Protein AF-A0A9X0CVR9-F1 (afdb_monomer)

Mean predicted aligned error: 9.21 Å

Sequence (123 aa):
MRVPHLAIHLNRDINDKFSPNKETHLAPILSTCVYEGLVNKPTTDQDSSDKKSKDIKCRSDSHQSVLIKLLTEEISCEKEHILDFDLHLADTQPATLGGALEEFIFSPRLDNQVSCYCALEVK

Organism: NCBI:tx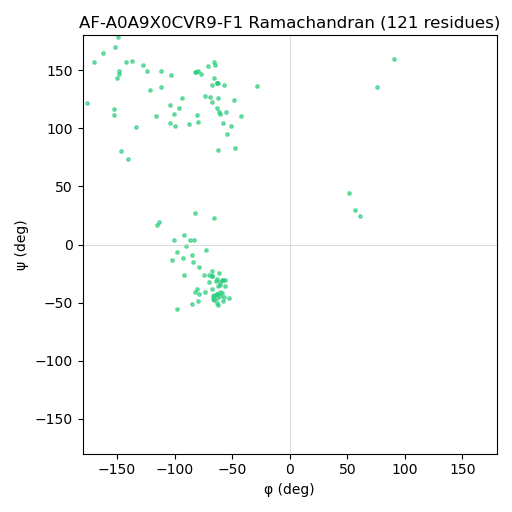id174260

Foldseek 3Di:
DDQDDDDCVVVVCCVVDDDDDPPPRRDGDDDDPVVVCVVVPPDDDDDDDDDPDDDPPDPVPPDDPVVLVVVCVVVVHDSVPDPDDDDDDDDPDDWAQDDPVSPDIDDPCVVPVVVVVCVVPDD

Structure (mmCIF, N/CA/C/O backbone):
data_AF-A0A9X0CVR9-F1
#
_entry.id   AF-A0A9X0CVR9-F1
#
loop_
_atom_site.group_PDB
_atom_site.id
_atom_site.type_symbol
_atom_site.label_atom_id
_atom_site.label_alt_id
_atom_site.label_comp_id
_atom_site.label_asym_id
_atom_site.label_entity_id
_atom_site.label_seq_id
_atom_site.pdbx_PDB_ins_code
_atom_site.Cartn_x
_atom_site.Cartn_y
_atom_site.Cartn_z
_atom_site.occupancy
_atom_site.B_iso_or_equiv
_atom_site.auth_seq_id
_atom_site.auth_comp_id
_atom_site.auth_asym_id
_atom_site.auth_atom_id
_atom_site.pdbx_PDB_model_num
ATOM 1 N N . MET A 1 1 ? -5.762 3.334 3.813 1.00 90.00 1 MET A N 1
ATOM 2 C CA . MET A 1 1 ? -4.615 3.624 4.703 1.00 90.00 1 MET A CA 1
ATOM 3 C C . MET A 1 1 ? -3.477 4.205 3.867 1.00 90.00 1 MET A C 1
ATOM 5 O O . MET A 1 1 ? -3.351 3.802 2.716 1.00 90.00 1 MET A O 1
ATOM 9 N N . ARG A 1 2 ? -2.695 5.168 4.372 1.00 95.75 2 ARG A N 1
ATOM 10 C CA . ARG A 1 2 ? -1.599 5.801 3.605 1.00 95.75 2 ARG A CA 1
ATOM 11 C C . ARG A 1 2 ? -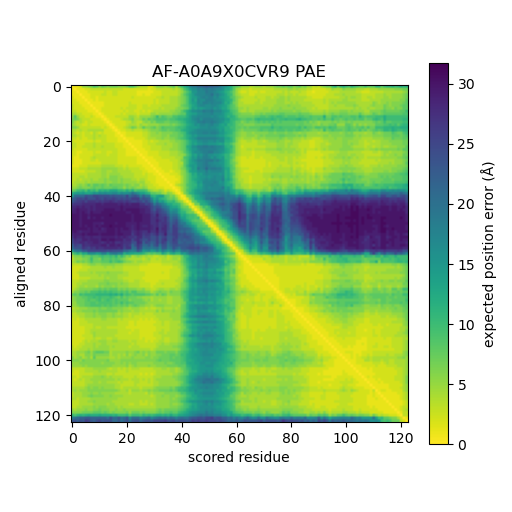0.467 6.271 4.520 1.00 95.75 2 ARG A C 1
ATOM 13 O O . ARG A 1 2 ? -0.748 6.802 5.588 1.00 95.75 2 ARG A O 1
ATOM 20 N N . VAL A 1 3 ? 0.781 6.154 4.064 1.00 96.88 3 VAL A N 1
ATOM 21 C CA . VAL A 1 3 ? 1.951 6.831 4.656 1.00 96.88 3 VAL A CA 1
ATOM 22 C C . VAL A 1 3 ? 2.251 8.077 3.808 1.00 96.88 3 VAL A C 1
ATOM 24 O O . VAL A 1 3 ? 2.727 7.940 2.679 1.00 96.88 3 VAL A O 1
ATOM 27 N N . PRO A 1 4 ? 1.876 9.292 4.248 1.00 96.38 4 PRO A N 1
ATOM 28 C CA . PRO A 1 4 ? 2.093 10.505 3.465 1.00 96.38 4 PRO A CA 1
ATOM 29 C C . PRO A 1 4 ? 3.521 11.046 3.618 1.00 96.38 4 PRO A C 1
ATOM 31 O O . PRO A 1 4 ? 4.121 10.974 4.686 1.00 96.38 4 PRO A O 1
ATOM 34 N N . HIS A 1 5 ? 4.037 11.675 2.561 1.00 95.38 5 HIS A N 1
ATOM 35 C CA . HIS A 1 5 ? 5.248 12.489 2.655 1.00 95.38 5 HIS A CA 1
ATOM 36 C C . HIS A 1 5 ? 4.956 13.849 3.297 1.00 95.38 5 HIS A C 1
ATOM 38 O O . HIS A 1 5 ? 3.909 14.454 3.053 1.00 95.38 5 HIS A O 1
ATOM 44 N N . LEU A 1 6 ? 5.931 14.369 4.048 1.00 95.12 6 LEU A N 1
ATOM 45 C CA . LEU A 1 6 ? 5.948 15.775 4.439 1.00 95.12 6 LEU A CA 1
ATOM 46 C C . LEU A 1 6 ? 6.163 16.648 3.196 1.00 95.12 6 LEU A C 1
ATOM 48 O O . LEU A 1 6 ? 6.996 16.335 2.345 1.00 95.12 6 LEU A O 1
ATOM 52 N N . ALA A 1 7 ? 5.417 17.748 3.097 1.00 95.38 7 ALA A N 1
ATOM 53 C CA . ALA A 1 7 ? 5.530 18.670 1.975 1.00 95.38 7 ALA A CA 1
ATOM 54 C C . ALA A 1 7 ? 6.967 19.202 1.830 1.00 95.38 7 ALA A C 1
ATOM 56 O O . ALA A 1 7 ? 7.571 19.629 2.812 1.00 95.38 7 ALA A O 1
ATOM 57 N N . ILE A 1 8 ? 7.474 19.267 0.594 1.00 96.12 8 ILE A N 1
ATOM 58 C CA . ILE A 1 8 ? 8.830 19.762 0.287 1.00 96.12 8 ILE A CA 1
ATOM 59 C C . ILE A 1 8 ? 9.085 21.184 0.808 1.00 96.12 8 ILE A C 1
ATOM 61 O O . ILE A 1 8 ? 10.188 21.515 1.226 1.00 96.12 8 ILE A O 1
ATOM 65 N N . HIS A 1 9 ? 8.050 22.024 0.879 1.00 96.38 9 HIS A N 1
ATOM 66 C CA . HIS A 1 9 ? 8.143 23.370 1.454 1.00 96.38 9 HIS A CA 1
ATOM 67 C 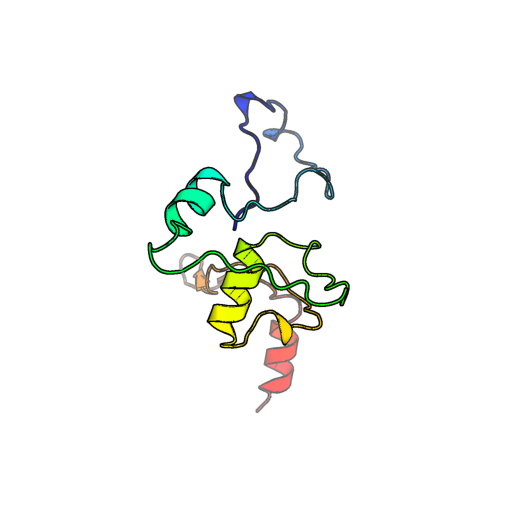C . HIS A 1 9 ? 8.618 23.362 2.917 1.00 96.38 9 HIS A C 1
ATOM 69 O O . HIS A 1 9 ? 9.263 24.315 3.356 1.00 96.38 9 HIS A O 1
ATOM 75 N N . LEU A 1 10 ? 8.293 22.289 3.647 1.00 96.00 10 LEU A N 1
ATOM 76 C CA . LEU A 1 10 ? 8.629 22.059 5.053 1.00 96.00 10 LEU A CA 1
ATOM 77 C C . LEU A 1 10 ? 9.864 21.158 5.224 1.00 96.00 10 LEU A C 1
ATOM 79 O O . LEU A 1 10 ? 10.336 20.985 6.342 1.00 96.00 10 LEU A O 1
ATOM 83 N N . ASN A 1 11 ? 10.387 20.598 4.130 1.00 92.75 11 ASN A N 1
ATOM 84 C CA . ASN A 1 11 ? 11.606 19.796 4.100 1.00 92.75 11 ASN A CA 1
ATOM 85 C C . ASN A 1 11 ? 12.335 20.010 2.763 1.00 92.75 11 ASN A C 1
ATOM 87 O O . ASN A 1 11 ? 12.181 19.228 1.824 1.00 92.75 11 ASN A O 1
ATOM 91 N N . ARG A 1 12 ? 13.074 21.122 2.663 1.00 93.25 12 ARG A N 1
ATOM 92 C CA . ARG A 1 12 ? 13.655 21.598 1.394 1.00 93.25 12 ARG A CA 1
ATOM 93 C C . ARG A 1 12 ? 14.789 20.714 0.876 1.00 93.25 12 ARG A C 1
ATOM 95 O O . ARG A 1 12 ? 14.967 20.626 -0.332 1.00 93.25 12 ARG A O 1
ATOM 102 N N . ASP A 1 13 ? 15.466 20.008 1.774 1.00 93.25 13 ASP A N 1
ATOM 103 C CA . ASP A 1 13 ? 16.627 19.168 1.460 1.00 93.25 13 ASP A CA 1
ATOM 104 C C . ASP A 1 13 ? 16.223 17.737 1.035 1.00 93.25 13 ASP A C 1
ATOM 106 O O . ASP A 1 13 ? 17.070 16.872 0.808 1.00 93.25 13 ASP A O 1
ATOM 110 N N . ILE A 1 14 ? 14.915 17.453 0.914 1.00 94.19 14 ILE A N 1
ATOM 111 C CA . ILE A 1 14 ? 14.393 16.102 0.639 1.00 94.19 14 ILE A CA 1
ATOM 112 C C . ILE A 1 14 ? 14.831 15.540 -0.719 1.00 94.19 14 ILE A C 1
ATOM 114 O O . ILE A 1 14 ? 14.965 14.324 -0.856 1.00 94.19 14 ILE A O 1
ATOM 118 N N . ASN A 1 15 ? 15.062 16.413 -1.705 1.00 93.19 15 ASN A N 1
ATOM 119 C CA . ASN A 1 15 ? 15.508 16.012 -3.040 1.00 93.19 15 ASN A CA 1
ATOM 120 C C . ASN A 1 15 ? 16.983 15.593 -3.054 1.00 93.19 15 ASN A C 1
ATOM 122 O O . ASN A 1 15 ? 17.364 14.782 -3.894 1.00 93.19 15 ASN A O 1
ATOM 126 N N . ASP A 1 16 ? 17.790 16.104 -2.120 1.00 95.44 16 ASP A N 1
ATOM 127 C CA . ASP A 1 16 ? 19.204 15.744 -2.010 1.00 95.44 16 ASP A CA 1
ATOM 128 C C . ASP A 1 16 ? 19.374 14.431 -1.238 1.00 95.44 16 ASP A C 1
ATOM 130 O O . ASP A 1 16 ? 20.190 13.580 -1.602 1.00 95.44 16 ASP A O 1
ATOM 134 N N . LYS A 1 17 ? 18.594 14.239 -0.163 1.00 93.75 17 LYS A N 1
ATOM 135 C CA . LYS A 1 17 ? 18.615 13.002 0.625 1.00 93.75 17 LYS A CA 1
ATOM 136 C C . LYS A 1 17 ? 17.282 12.729 1.317 1.00 93.75 17 LYS A C 1
ATOM 138 O O . LYS A 1 17 ? 16.904 13.401 2.274 1.00 93.75 17 LYS A O 1
ATOM 143 N N . PHE A 1 18 ? 16.645 11.624 0.938 1.00 94.31 18 PHE A N 1
ATOM 144 C CA . PHE A 1 18 ? 15.492 11.079 1.650 1.00 94.31 18 PHE A CA 1
ATOM 145 C C . PHE A 1 18 ? 15.906 9.899 2.540 1.00 94.31 18 PHE A C 1
ATOM 147 O O . PHE A 1 18 ? 16.296 8.839 2.059 1.00 94.31 18 PHE A O 1
ATOM 154 N N . SER A 1 19 ? 15.831 10.087 3.859 1.00 94.50 19 SER A N 1
ATOM 155 C CA . SER A 1 19 ? 16.160 9.065 4.862 1.00 94.50 19 SER A CA 1
ATOM 156 C C . SER A 1 19 ? 15.159 9.130 6.023 1.00 94.50 19 SER A C 1
ATOM 158 O O . SER A 1 19 ? 15.494 9.656 7.089 1.00 94.50 19 SER A O 1
ATOM 160 N N . PRO A 1 20 ? 13.911 8.665 5.827 1.00 94.44 20 PRO A N 1
ATOM 161 C CA . PRO A 1 20 ? 12.878 8.742 6.852 1.00 94.44 20 PRO A CA 1
ATOM 162 C C . PRO A 1 20 ? 13.233 7.872 8.064 1.00 94.44 20 PRO A C 1
ATOM 164 O O . PRO A 1 20 ? 13.779 6.776 7.930 1.00 94.44 20 PRO A O 1
ATOM 167 N N . ASN A 1 21 ? 12.894 8.350 9.261 1.00 95.50 21 ASN A N 1
ATOM 168 C CA . ASN A 1 21 ? 12.962 7.538 10.465 1.00 95.50 21 ASN A CA 1
ATOM 169 C C . ASN A 1 21 ? 11.867 6.460 10.405 1.00 95.50 21 ASN A C 1
ATOM 171 O O . ASN A 1 21 ? 10.696 6.776 10.197 1.00 95.50 21 ASN A O 1
ATOM 175 N N . LYS A 1 22 ? 12.252 5.191 10.578 1.00 95.88 22 LYS A N 1
ATOM 176 C CA . LYS A 1 22 ? 11.342 4.047 10.417 1.00 95.88 22 LYS A CA 1
ATOM 177 C C . LYS A 1 22 ? 10.241 3.978 11.476 1.00 95.88 22 LYS A C 1
ATOM 179 O O . LYS A 1 22 ? 9.183 3.446 11.183 1.00 95.88 22 LYS A O 1
ATOM 184 N N . GLU A 1 23 ? 10.490 4.518 12.663 1.00 95.25 23 GLU A N 1
ATOM 185 C CA . GLU A 1 23 ? 9.545 4.495 13.780 1.00 95.25 23 GLU A CA 1
ATOM 186 C C . GLU A 1 23 ? 8.553 5.657 13.677 1.00 95.25 23 GLU A C 1
ATOM 188 O O . GLU A 1 23 ? 7.342 5.472 13.711 1.00 95.25 23 GLU A O 1
ATOM 193 N N . THR A 1 24 ? 9.061 6.879 13.497 1.00 95.88 24 THR A N 1
ATOM 194 C CA . THR A 1 24 ? 8.229 8.084 13.615 1.00 95.88 24 THR A CA 1
ATOM 195 C C . THR A 1 24 ? 7.617 8.549 12.297 1.00 95.88 24 THR A C 1
ATOM 197 O O . THR A 1 24 ? 6.586 9.216 12.319 1.00 95.88 24 THR A O 1
ATOM 200 N N . HIS A 1 25 ? 8.230 8.248 11.144 1.00 95.94 25 HIS A N 1
ATOM 201 C CA . HIS A 1 25 ? 7.772 8.770 9.844 1.00 95.94 25 HIS A CA 1
ATOM 202 C C . HIS A 1 25 ? 6.982 7.750 9.016 1.00 95.94 25 HIS A C 1
ATOM 204 O O . HIS A 1 25 ? 6.360 8.138 8.030 1.00 95.94 25 HIS A O 1
ATOM 210 N N . LEU A 1 26 ? 7.014 6.462 9.377 1.00 95.88 26 LEU A N 1
ATOM 211 C CA . LEU A 1 26 ? 6.327 5.399 8.629 1.00 95.88 26 LEU A CA 1
ATOM 212 C C . LEU A 1 26 ? 4.993 4.974 9.252 1.00 95.88 26 LEU A C 1
ATOM 214 O O . LEU A 1 26 ? 4.354 4.059 8.738 1.00 95.88 26 LEU A O 1
ATOM 218 N N . ALA A 1 27 ? 4.551 5.641 10.321 1.00 94.25 27 ALA A N 1
ATOM 219 C CA . ALA A 1 27 ? 3.252 5.386 10.926 1.00 94.25 27 ALA A CA 1
ATOM 220 C C . ALA A 1 27 ? 2.122 5.720 9.925 1.00 94.25 27 ALA A C 1
ATOM 222 O O . ALA A 1 27 ? 1.994 6.871 9.494 1.00 94.25 27 ALA A O 1
ATOM 223 N N . PRO A 1 28 ? 1.302 4.737 9.518 1.00 95.62 28 PRO A N 1
ATOM 224 C CA . PRO A 1 28 ? 0.275 4.952 8.514 1.00 95.62 28 PRO A CA 1
ATOM 225 C C . PRO A 1 28 ? -0.969 5.632 9.097 1.00 95.62 28 PRO A C 1
ATOM 227 O O . PRO A 1 28 ? -1.364 5.396 10.237 1.00 95.62 28 PRO A O 1
ATOM 230 N N . ILE A 1 29 ? -1.652 6.425 8.273 1.00 95.00 29 ILE A N 1
ATOM 231 C CA . ILE A 1 29 ? -2.933 7.047 8.623 1.00 95.00 29 ILE A CA 1
ATOM 232 C C . ILE A 1 29 ? -4.077 6.153 8.137 1.00 95.00 29 ILE A C 1
ATOM 234 O O . ILE A 1 29 ? -4.151 5.812 6.948 1.00 95.00 29 ILE A O 1
ATOM 238 N N . LEU A 1 30 ? -4.982 5.798 9.054 1.00 93.94 30 LEU A N 1
ATOM 239 C CA . LEU A 1 30 ? -6.190 5.020 8.765 1.00 93.94 30 LEU A CA 1
ATOM 240 C C . LEU A 1 30 ? -7.432 5.908 8.600 1.00 93.94 30 LEU A C 1
ATOM 242 O O . LEU A 1 30 ? -8.083 5.841 7.561 1.00 93.94 30 LEU A O 1
ATOM 246 N N . SER A 1 31 ? -7.746 6.736 9.600 1.00 93.44 31 SER A N 1
ATOM 247 C CA . SER A 1 31 ? -8.941 7.590 9.634 1.00 93.44 31 SER A CA 1
ATOM 248 C C . SER A 1 31 ? -8.709 8.852 10.475 1.00 93.44 31 SER A C 1
ATOM 250 O O . SER A 1 31 ? -7.707 8.968 11.182 1.00 93.44 31 SER A O 1
ATOM 252 N N . THR A 1 32 ? -9.647 9.798 10.404 1.00 93.75 32 THR A N 1
ATOM 253 C CA . THR A 1 32 ? -9.701 10.979 11.278 1.00 93.75 32 THR A CA 1
ATOM 254 C C . THR A 1 32 ? -10.770 10.786 12.351 1.00 93.75 32 THR A C 1
ATOM 256 O O . THR A 1 32 ? -11.831 10.227 12.075 1.00 93.75 32 THR A O 1
ATOM 259 N N . CYS A 1 33 ? -10.535 11.310 13.556 1.00 90.38 33 CYS A N 1
ATOM 260 C CA . CYS A 1 33 ? -11.515 11.250 14.646 1.00 90.38 33 CYS A CA 1
ATOM 261 C C . CYS A 1 33 ? -12.839 11.952 14.291 1.00 90.38 33 CYS A C 1
ATOM 263 O O . CYS A 1 33 ? -13.907 11.520 14.716 1.00 90.38 33 CYS A O 1
ATOM 265 N N . VAL A 1 34 ? -12.782 13.008 13.470 1.00 92.19 34 VAL A N 1
ATOM 266 C CA . VAL A 1 34 ? -13.967 13.732 12.990 1.00 92.19 34 VAL A CA 1
ATOM 267 C C . VAL A 1 34 ? -14.845 12.816 12.143 1.00 92.19 34 VAL A C 1
ATOM 269 O O . VAL A 1 34 ? -16.041 12.710 12.394 1.00 92.19 34 VAL A O 1
ATOM 272 N N . TYR A 1 35 ? -14.259 12.126 11.162 1.00 89.44 35 TYR A N 1
ATOM 273 C CA . TYR A 1 35 ? -15.019 11.224 10.300 1.00 89.44 35 TYR A CA 1
ATOM 274 C C . TYR A 1 35 ? -15.536 10.006 11.070 1.00 89.44 35 TYR A C 1
ATOM 276 O O . TYR A 1 35 ? -16.681 9.606 10.884 1.00 89.44 35 TYR A O 1
ATOM 284 N N . GLU A 1 36 ? -14.737 9.472 11.997 1.00 87.31 36 GLU A N 1
ATOM 285 C CA . GLU A 1 36 ? -15.165 8.401 12.901 1.00 87.31 36 GLU A CA 1
ATOM 286 C C . GLU A 1 36 ? -16.407 8.799 13.714 1.00 87.31 36 GLU A C 1
ATOM 288 O O . GLU A 1 36 ? -17.358 8.024 13.781 1.00 87.31 36 GLU A O 1
ATOM 293 N N . GLY A 1 37 ? -16.446 10.013 14.273 1.00 85.62 37 GLY A N 1
ATOM 294 C CA . GLY A 1 37 ? -17.613 10.517 15.006 1.00 85.62 37 GLY A CA 1
ATOM 295 C C . GLY A 1 37 ? -18.848 10.768 14.131 1.00 85.62 37 GLY A C 1
ATOM 296 O O . GLY A 1 37 ? -19.973 10.680 14.619 1.00 85.62 37 GLY A O 1
ATOM 297 N N . LEU A 1 38 ? -18.661 11.058 12.838 1.00 88.31 38 LEU A N 1
ATOM 298 C CA . LEU A 1 38 ? -19.764 11.246 11.889 1.00 88.31 38 LEU A CA 1
ATOM 299 C C . LEU A 1 38 ? -20.359 9.919 11.410 1.00 88.31 38 LEU A C 1
ATOM 301 O O . LEU A 1 38 ? -21.581 9.804 11.318 1.00 88.31 38 LEU A O 1
ATOM 305 N N . VAL A 1 39 ? -19.506 8.939 11.102 1.00 82.94 39 VAL A N 1
ATOM 306 C CA . VAL A 1 39 ? -19.922 7.610 10.628 1.00 82.94 39 VAL A CA 1
ATOM 307 C C . VAL A 1 39 ? -20.507 6.784 11.767 1.00 82.94 39 VAL A C 1
ATOM 309 O O . VAL A 1 39 ? -21.543 6.156 11.590 1.00 82.94 39 VAL A O 1
ATOM 312 N N . ASN A 1 40 ? -19.913 6.850 12.961 1.00 71.81 40 ASN A N 1
ATOM 313 C CA . ASN A 1 40 ? -20.423 6.165 14.150 1.00 71.81 40 ASN A CA 1
ATOM 314 C C . ASN A 1 40 ? -21.550 6.940 14.847 1.00 71.81 40 ASN A C 1
ATOM 316 O O . ASN A 1 40 ? -21.705 6.809 16.063 1.00 71.81 40 ASN A O 1
ATOM 320 N N . LYS A 1 41 ? -22.314 7.772 14.120 1.00 59.62 41 LYS A N 1
ATOM 321 C CA . LYS A 1 41 ? -23.477 8.460 14.688 1.00 59.62 41 LYS A CA 1
ATOM 322 C C . LYS A 1 41 ? -24.321 7.421 15.433 1.00 59.62 41 LYS A C 1
ATOM 324 O O . LYS A 1 41 ? -24.692 6.423 14.815 1.00 59.62 41 LYS A O 1
ATOM 329 N N . PRO A 1 42 ? -24.614 7.623 16.729 1.00 54.94 42 PRO A N 1
ATOM 330 C CA . PRO A 1 42 ? -25.483 6.710 17.439 1.00 54.94 42 PRO A CA 1
ATOM 331 C C . PRO A 1 42 ? -26.829 6.764 16.728 1.00 54.94 42 PRO A C 1
ATOM 333 O O . PRO A 1 42 ? -27.481 7.811 16.689 1.00 54.94 42 PRO A O 1
ATOM 336 N N . THR A 1 43 ? -27.225 5.658 16.108 1.00 43.84 43 THR A N 1
ATOM 337 C CA . THR A 1 43 ? -28.630 5.435 15.807 1.00 43.84 43 THR A CA 1
ATOM 338 C C . THR A 1 43 ? -29.352 5.547 17.141 1.00 43.84 43 THR A C 1
ATOM 340 O O . THR A 1 43 ? -29.080 4.780 18.062 1.00 43.84 43 THR A O 1
ATOM 343 N N . THR A 1 44 ? -30.193 6.569 17.277 1.00 41.69 44 THR A N 1
ATOM 344 C CA . THR A 1 44 ? -31.211 6.636 18.320 1.00 41.69 44 THR A CA 1
ATOM 345 C C . THR A 1 44 ? -31.993 5.335 18.272 1.00 41.69 44 THR A C 1
ATOM 347 O O . THR A 1 44 ? -32.750 5.144 17.329 1.00 41.69 44 THR A O 1
ATOM 350 N N . ASP A 1 45 ? -31.697 4.434 19.206 1.00 35.66 45 ASP A N 1
ATOM 351 C CA . ASP A 1 45 ? -32.653 3.663 19.993 1.00 35.66 45 ASP A CA 1
ATOM 352 C C . ASP A 1 45 ? -31.901 2.808 21.030 1.00 35.66 45 ASP A C 1
ATOM 354 O O . ASP A 1 45 ? -31.095 1.952 20.674 1.00 35.66 45 ASP A O 1
ATOM 358 N N . GLN A 1 46 ? -32.256 3.047 22.304 1.00 38.41 46 GLN A N 1
ATOM 359 C CA . GLN A 1 46 ? -32.110 2.171 23.480 1.00 38.41 46 GLN A CA 1
ATOM 360 C C . GLN A 1 46 ? -30.695 2.038 24.090 1.00 38.41 46 GLN A C 1
ATOM 362 O O . GLN A 1 46 ? -29.718 1.772 23.410 1.00 38.41 46 GLN A O 1
ATOM 367 N N . ASP A 1 47 ? -30.474 2.094 25.399 1.00 31.00 47 ASP A N 1
ATOM 368 C CA . ASP A 1 47 ? -31.244 2.593 26.532 1.00 31.00 47 ASP A CA 1
ATOM 369 C C . ASP A 1 47 ? -30.295 2.577 27.741 1.00 31.00 47 ASP A C 1
ATOM 371 O O . ASP A 1 47 ? -29.316 1.822 27.787 1.00 31.00 47 ASP A O 1
ATOM 375 N N . SER A 1 48 ? -30.600 3.390 28.742 1.00 43.31 48 SER A N 1
ATOM 376 C CA . SER A 1 48 ? -29.912 3.361 30.033 1.00 43.31 48 SER A CA 1
ATOM 377 C C . SER A 1 48 ? -30.084 1.989 30.692 1.00 43.31 48 SER A C 1
ATOM 379 O O . SER A 1 48 ? -31.175 1.659 31.147 1.00 43.31 48 SER A O 1
ATOM 381 N N . SER A 1 49 ? -29.021 1.196 30.824 1.00 29.05 49 SER A N 1
ATOM 382 C CA . SER A 1 49 ? -28.963 0.213 31.909 1.00 29.05 49 SER A CA 1
ATOM 383 C C . SER A 1 49 ? -27.535 -0.104 32.334 1.00 29.05 49 SER A C 1
ATOM 385 O O . SER A 1 49 ? -26.757 -0.756 31.641 1.00 29.05 49 SER A O 1
ATOM 387 N N . ASP A 1 50 ? -27.232 0.345 33.550 1.00 40.84 50 ASP A N 1
ATOM 388 C CA . ASP A 1 50 ? -26.222 -0.224 34.423 1.00 40.84 50 ASP A CA 1
ATOM 389 C C . ASP A 1 50 ? -26.279 -1.758 34.405 1.00 40.84 50 ASP A C 1
ATOM 391 O O . ASP A 1 50 ? -27.179 -2.375 34.981 1.00 40.84 50 ASP A O 1
ATOM 395 N N . LYS A 1 51 ? -25.260 -2.395 33.827 1.00 35.06 51 LYS A N 1
ATOM 396 C CA . LYS A 1 51 ? -24.834 -3.735 34.235 1.00 35.06 51 LYS A CA 1
ATOM 397 C C . LYS A 1 51 ? -23.321 -3.750 34.372 1.00 35.06 51 LYS A C 1
ATOM 399 O O . LYS A 1 51 ? -22.586 -3.873 33.402 1.00 35.06 51 LYS A O 1
ATOM 404 N N . LYS A 1 52 ? -22.874 -3.668 35.629 1.00 39.94 52 LYS A N 1
ATOM 405 C CA . LYS A 1 52 ? -21.547 -4.106 36.071 1.00 39.94 52 LYS A CA 1
ATOM 406 C C . LYS A 1 52 ? -21.346 -5.565 35.649 1.00 39.94 52 LYS A C 1
ATOM 408 O O . LYS A 1 52 ? -21.762 -6.478 36.362 1.00 39.94 52 LYS A O 1
ATOM 413 N N . SER A 1 53 ? -20.715 -5.793 34.504 1.00 35.25 53 SER A N 1
ATOM 414 C CA . SER A 1 53 ? -20.156 -7.090 34.142 1.00 35.25 53 SER A CA 1
ATOM 415 C C . SER A 1 53 ? -18.676 -7.092 34.501 1.00 35.25 53 SER A C 1
ATOM 417 O O . SER A 1 53 ? -17.908 -6.272 34.009 1.00 35.25 53 SER A O 1
ATOM 419 N N . LYS A 1 54 ? -18.345 -8.006 35.417 1.00 35.38 54 LYS A N 1
ATOM 420 C CA . LYS A 1 54 ? -17.020 -8.380 35.918 1.00 35.38 54 LYS A CA 1
ATOM 421 C C . LYS A 1 54 ? -15.891 -8.166 34.913 1.00 35.38 54 LYS A C 1
ATOM 423 O O . LYS A 1 54 ? -15.997 -8.591 33.766 1.00 35.38 54 LYS A O 1
ATOM 428 N N . ASP A 1 55 ? -14.800 -7.619 35.435 1.00 41.91 55 ASP A N 1
ATOM 429 C CA . ASP A 1 55 ? -13.484 -7.472 34.824 1.00 41.91 55 ASP A CA 1
ATOM 430 C C . ASP A 1 55 ? -12.984 -8.770 34.164 1.00 41.91 55 ASP A C 1
ATOM 432 O O . ASP A 1 55 ? -12.191 -9.527 34.723 1.00 41.91 55 ASP A O 1
ATOM 436 N N . ILE A 1 56 ? -13.409 -9.020 32.930 1.00 46.97 56 ILE A N 1
ATOM 437 C CA . ILE A 1 56 ? -12.543 -9.652 31.945 1.00 46.97 56 ILE A CA 1
ATOM 438 C C . ILE A 1 56 ? -11.812 -8.474 31.330 1.00 46.97 56 ILE A C 1
ATOM 440 O O . ILE A 1 56 ? -12.392 -7.702 30.571 1.00 46.97 56 ILE A O 1
ATOM 444 N N . LYS A 1 57 ? -10.551 -8.293 31.720 1.00 42.03 57 LYS A N 1
ATOM 445 C CA . LYS A 1 57 ? -9.641 -7.324 31.113 1.00 42.03 57 LYS A CA 1
ATOM 446 C C . LYS A 1 57 ? -9.454 -7.720 29.646 1.00 42.03 57 LYS A C 1
ATOM 448 O O . LYS A 1 57 ? -8.512 -8.431 29.304 1.00 42.03 57 LYS A O 1
ATOM 453 N N . CYS A 1 58 ? -10.398 -7.340 28.791 1.00 38.62 58 CYS A N 1
ATOM 454 C CA . CYS A 1 58 ? -10.262 -7.497 27.360 1.00 38.62 58 CYS A CA 1
ATOM 455 C C . CYS A 1 58 ? -9.065 -6.631 26.970 1.00 38.62 58 CYS A C 1
ATOM 457 O O . CYS A 1 58 ? -9.008 -5.449 27.308 1.00 38.62 58 CYS A O 1
ATOM 459 N N . ARG A 1 59 ? -8.075 -7.210 26.291 1.00 43.47 59 ARG A N 1
ATOM 460 C CA . ARG A 1 59 ? -6.929 -6.483 25.721 1.00 43.47 59 ARG A CA 1
ATOM 461 C C . ARG A 1 59 ? -7.363 -5.525 24.588 1.00 43.47 59 ARG A C 1
ATOM 463 O O . ARG A 1 59 ? -6.558 -5.179 23.735 1.00 43.47 59 ARG A O 1
ATOM 470 N N . SER A 1 60 ? -8.628 -5.103 24.558 1.00 48.09 60 SER A N 1
ATOM 471 C CA . SER A 1 60 ? -9.286 -4.392 23.462 1.00 48.09 60 SER A CA 1
ATOM 472 C C . SER A 1 60 ? -8.860 -2.933 23.294 1.00 48.09 60 SER A C 1
ATOM 474 O O . SER A 1 60 ? -9.262 -2.319 22.315 1.00 48.09 60 SER A O 1
ATOM 476 N N . ASP A 1 61 ? -8.025 -2.388 24.182 1.00 55.47 61 ASP A N 1
ATOM 477 C CA . ASP A 1 61 ? -7.510 -1.011 24.074 1.00 55.47 61 ASP A CA 1
ATOM 478 C C . ASP A 1 61 ? -6.173 -0.909 23.311 1.00 55.47 61 ASP A C 1
ATOM 480 O O . ASP A 1 61 ? -5.545 0.147 23.292 1.00 55.47 61 ASP A O 1
ATOM 484 N N . SER A 1 62 ? -5.684 -1.990 22.689 1.00 74.75 62 SER A N 1
ATOM 485 C CA . SER A 1 62 ? -4.399 -1.953 21.963 1.00 74.75 62 SER A CA 1
ATOM 486 C C . SER A 1 62 ? -4.479 -1.323 20.567 1.00 74.75 62 SER A C 1
ATOM 488 O O . SER A 1 62 ? -3.454 -0.893 20.040 1.00 74.75 62 SER A O 1
ATOM 490 N N . HIS A 1 63 ? -5.670 -1.234 19.966 1.00 86.31 63 HIS A N 1
ATOM 491 C CA . HIS A 1 63 ? -5.845 -0.768 18.586 1.00 86.31 63 HIS A CA 1
ATOM 492 C C . HIS A 1 63 ? -7.028 0.195 18.438 1.00 86.31 63 HIS A C 1
ATOM 494 O O . HIS A 1 63 ? -7.950 0.209 19.249 1.00 86.31 63 HIS A O 1
ATOM 500 N N . GLN A 1 64 ? -7.011 1.008 17.376 1.00 85.75 64 GLN A N 1
ATOM 501 C CA . GLN A 1 64 ? -8.107 1.932 17.074 1.00 85.75 64 GLN A CA 1
ATOM 502 C C . GLN A 1 64 ? -9.415 1.181 16.792 1.00 85.75 64 GLN A C 1
ATOM 504 O O . GLN A 1 64 ? -9.424 0.192 16.057 1.00 85.75 64 GLN A O 1
ATOM 509 N N . SER A 1 65 ? -10.532 1.712 17.305 1.00 87.25 65 SER A N 1
ATOM 510 C CA . SER A 1 65 ? -11.860 1.085 17.204 1.00 87.25 65 SER A CA 1
ATOM 511 C C . SER A 1 65 ? -12.284 0.809 15.755 1.00 87.25 65 SER A C 1
ATOM 513 O O . SER A 1 65 ? -12.869 -0.230 15.461 1.00 87.25 65 SER A O 1
ATOM 515 N N . VAL A 1 66 ? -11.914 1.706 14.834 1.00 91.00 66 VAL A N 1
ATOM 516 C CA . VAL A 1 66 ? -12.194 1.591 13.396 1.00 91.00 66 VAL A CA 1
ATOM 517 C C . VAL A 1 66 ? -11.556 0.346 12.784 1.00 91.00 66 VAL A C 1
ATOM 519 O O . VAL A 1 66 ? -12.196 -0.321 11.981 1.00 91.00 66 VAL A O 1
ATOM 522 N N . LEU A 1 67 ? -10.318 0.009 13.162 1.00 91.75 67 LEU A N 1
ATOM 523 C CA . LEU A 1 67 ? -9.638 -1.166 12.615 1.00 91.75 67 LEU A CA 1
ATOM 524 C C . LEU A 1 67 ? -10.340 -2.454 13.051 1.00 91.75 67 LEU A C 1
ATOM 526 O O . LEU A 1 67 ? -10.584 -3.323 12.223 1.00 91.75 67 LEU A O 1
ATOM 530 N N . ILE A 1 68 ? -10.703 -2.551 14.333 1.00 91.69 68 ILE A N 1
ATOM 531 C CA . ILE A 1 68 ? -11.403 -3.726 14.862 1.00 91.69 68 ILE A CA 1
ATOM 532 C C . ILE A 1 68 ? -12.765 -3.892 14.189 1.00 91.69 68 ILE A C 1
ATOM 534 O O . ILE A 1 68 ? -13.093 -5.001 13.787 1.00 91.69 68 ILE A O 1
ATOM 538 N N . LYS A 1 69 ? -13.514 -2.798 13.993 1.00 90.31 69 LYS A N 1
ATOM 539 C CA . LYS A 1 69 ? -14.795 -2.825 13.269 1.00 90.31 69 LYS A CA 1
ATOM 540 C C . LYS A 1 69 ? -14.641 -3.367 11.847 1.00 90.31 69 LYS A C 1
ATOM 542 O O . LYS A 1 69 ? -15.353 -4.295 11.479 1.00 90.31 69 LYS A O 1
ATOM 547 N N . LEU A 1 70 ? -13.663 -2.856 11.093 1.00 92.19 70 LEU A N 1
ATOM 548 C CA . LEU A 1 70 ? -13.376 -3.333 9.735 1.00 92.19 70 LEU A CA 1
ATOM 549 C C . LEU A 1 70 ? -13.039 -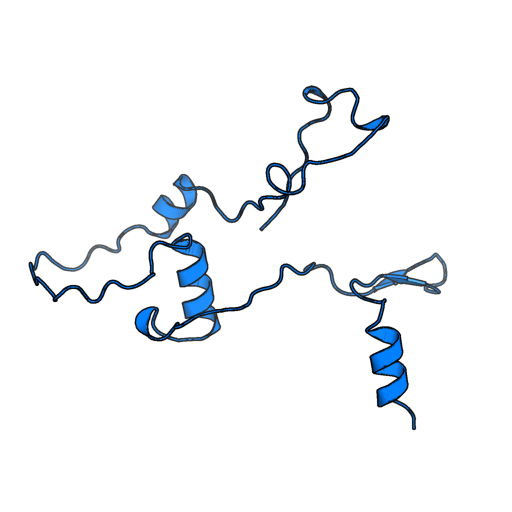4.829 9.709 1.00 92.19 70 LEU A C 1
ATOM 551 O O . LEU A 1 70 ? -13.517 -5.549 8.840 1.00 92.19 70 LEU A O 1
ATOM 555 N N . LEU A 1 71 ? -12.249 -5.310 10.674 1.00 93.31 71 LEU A N 1
ATOM 556 C CA . LEU A 1 71 ? -11.920 -6.733 10.769 1.00 93.31 71 LEU A CA 1
ATOM 557 C C . LEU A 1 71 ? -13.155 -7.577 11.079 1.00 93.31 71 LEU A C 1
ATOM 559 O O . LEU A 1 71 ? -13.374 -8.573 10.399 1.00 93.31 71 LEU A O 1
ATOM 563 N N . THR A 1 72 ? -13.965 -7.178 12.065 1.00 93.06 72 THR A N 1
ATOM 564 C CA . THR A 1 72 ? -15.187 -7.906 12.445 1.00 93.06 72 THR A CA 1
ATOM 565 C C . THR A 1 72 ? -16.210 -7.966 11.314 1.00 93.06 72 THR A C 1
ATOM 567 O O . THR A 1 72 ? -16.873 -8.989 11.155 1.00 93.06 72 THR A O 1
ATOM 570 N N . GLU A 1 73 ? -16.315 -6.901 10.513 1.00 93.19 73 GLU A N 1
ATOM 571 C CA . GLU A 1 73 ? -17.175 -6.850 9.327 1.00 93.19 73 GLU A CA 1
ATOM 572 C C . GLU A 1 73 ? -16.676 -7.812 8.240 1.00 93.19 73 GLU A C 1
ATOM 574 O O . GLU A 1 73 ? -17.462 -8.608 7.728 1.00 93.19 73 GLU A O 1
ATOM 579 N N . GLU A 1 74 ? -15.373 -7.805 7.942 1.00 94.94 74 GLU A N 1
ATOM 580 C CA . GLU A 1 74 ? -14.779 -8.663 6.908 1.00 94.94 74 GLU A CA 1
ATOM 581 C C . GLU A 1 74 ? -14.868 -10.157 7.265 1.00 94.94 74 GLU A C 1
ATOM 583 O O . GLU A 1 74 ? -15.230 -10.984 6.431 1.00 94.94 74 GLU A O 1
ATOM 588 N N . ILE A 1 75 ? -14.575 -10.519 8.519 1.00 93.69 75 ILE A N 1
ATOM 589 C CA . ILE A 1 75 ? -14.582 -11.924 8.969 1.00 93.69 75 ILE A CA 1
ATOM 590 C C . ILE A 1 75 ? -15.942 -12.381 9.514 1.00 93.69 75 ILE A C 1
ATOM 592 O O . ILE A 1 75 ? -16.085 -13.543 9.893 1.00 93.69 75 ILE A O 1
ATOM 596 N N . SER A 1 76 ? -16.940 -11.488 9.553 1.00 93.38 76 SER A N 1
ATOM 597 C CA . SER A 1 76 ? -18.291 -11.751 10.072 1.00 93.38 76 SER A CA 1
ATOM 598 C C . SER A 1 76 ? -18.298 -12.374 11.478 1.00 93.38 76 SER A C 1
ATOM 600 O O . SER A 1 76 ? -19.031 -13.329 11.742 1.00 93.38 76 SER A O 1
ATOM 602 N N . CYS A 1 77 ? -17.478 -11.848 12.394 1.00 91.12 77 CYS A N 1
ATOM 603 C CA . CYS A 1 77 ? -17.430 -12.305 13.785 1.00 91.12 77 CYS A CA 1
ATOM 604 C C . CYS A 1 77 ? -17.580 -11.148 14.776 1.00 91.12 77 CYS A C 1
ATOM 606 O O . CYS A 1 77 ? -17.234 -10.008 14.484 1.00 91.12 77 CYS A O 1
ATOM 608 N N . GLU A 1 78 ? -18.060 -11.441 15.985 1.00 89.56 78 GLU A N 1
ATOM 609 C CA . GLU A 1 78 ? -18.091 -10.446 17.066 1.00 89.56 78 GLU A CA 1
ATOM 610 C C . GLU A 1 78 ? -16.673 -10.146 17.585 1.00 89.56 78 GLU A C 1
ATOM 612 O O . GLU A 1 78 ? -15.779 -10.996 17.509 1.00 89.56 78 GLU A O 1
ATOM 617 N N . LYS A 1 79 ? -16.463 -8.944 18.138 1.00 87.75 79 LYS A N 1
ATOM 618 C CA . LYS A 1 79 ? -15.146 -8.479 18.619 1.00 87.75 79 LYS A CA 1
ATOM 619 C C . LYS A 1 79 ? -14.553 -9.395 19.694 1.00 87.75 79 LYS A C 1
ATOM 621 O O . LYS A 1 79 ? -13.337 -9.512 19.795 1.00 87.75 79 LYS A O 1
ATOM 626 N N . GLU A 1 80 ? -15.404 -10.043 20.485 1.00 89.38 80 GLU A N 1
ATOM 627 C CA . GLU A 1 80 ? -15.040 -10.941 21.581 1.00 89.38 80 GLU A CA 1
ATOM 628 C C . GLU A 1 80 ? -14.372 -12.228 21.084 1.00 89.38 80 GLU A C 1
ATOM 630 O O . GLU A 1 80 ? -13.638 -12.868 21.837 1.00 89.38 80 GLU A O 1
ATOM 635 N N . HIS A 1 81 ? -14.606 -12.601 19.824 1.00 90.44 81 HIS A N 1
ATOM 636 C CA . HIS A 1 81 ? -14.037 -13.802 19.219 1.00 90.44 81 HIS A CA 1
ATOM 637 C C . HIS A 1 81 ? -12.623 -13.584 18.667 1.00 90.44 81 HIS A C 1
ATOM 639 O O . HIS A 1 81 ? -11.915 -14.557 18.402 1.00 90.44 81 HIS A O 1
ATOM 645 N N . ILE A 1 82 ? -12.186 -12.330 18.509 1.00 89.25 82 ILE A N 1
ATOM 646 C CA . ILE A 1 82 ? -10.836 -12.013 18.043 1.00 89.25 82 ILE A CA 1
ATOM 647 C C . ILE A 1 82 ? -9.869 -12.142 19.223 1.00 89.25 82 ILE A C 1
ATOM 649 O O . ILE A 1 82 ? -9.822 -11.287 20.106 1.00 89.25 82 ILE A O 1
ATOM 653 N N . LEU A 1 83 ? -9.083 -13.220 19.228 1.00 90.06 83 LEU A N 1
ATOM 654 C CA . LEU A 1 83 ? -8.045 -13.434 20.237 1.00 90.06 83 LEU A CA 1
ATOM 655 C C . LEU A 1 83 ? -6.770 -12.633 19.931 1.00 90.06 83 LEU A C 1
ATOM 657 O O . LEU A 1 83 ? -6.228 -11.979 20.821 1.00 90.06 83 LEU A O 1
ATOM 661 N N . ASP A 1 84 ? -6.291 -12.723 18.689 1.00 91.31 84 ASP A N 1
ATOM 662 C CA . ASP A 1 84 ? -5.097 -12.044 18.178 1.00 91.31 84 ASP A CA 1
ATOM 663 C C . ASP A 1 84 ? -5.125 -12.027 16.638 1.00 91.31 84 ASP A C 1
ATOM 665 O O . ASP A 1 84 ? -5.892 -12.781 16.027 1.00 91.31 84 ASP A O 1
ATOM 669 N N . PHE A 1 85 ? -4.293 -11.200 16.007 1.00 91.94 85 PHE A N 1
ATOM 670 C CA . PHE A 1 85 ? -4.127 -11.181 14.552 1.00 91.94 85 PHE A CA 1
ATOM 671 C C . PHE A 1 85 ? -2.705 -10.796 14.133 1.00 91.94 85 PHE A C 1
ATOM 673 O O . PHE A 1 85 ? -2.044 -9.986 14.776 1.00 91.94 85 PHE A O 1
ATOM 680 N N . ASP A 1 86 ? -2.270 -11.337 12.993 1.00 95.38 86 ASP A N 1
ATOM 681 C CA . ASP A 1 86 ? -1.039 -10.937 12.311 1.00 95.38 86 ASP A CA 1
ATOM 682 C C . ASP A 1 86 ? -1.393 -10.350 10.940 1.00 95.38 86 ASP A C 1
ATOM 684 O O . ASP A 1 86 ? -1.886 -11.046 10.049 1.00 95.38 86 ASP A O 1
ATOM 688 N N . LEU A 1 87 ? -1.204 -9.038 10.795 1.00 94.81 87 LEU A N 1
ATOM 689 C CA . LEU A 1 87 ? -1.614 -8.276 9.620 1.00 94.81 87 LEU A CA 1
ATOM 690 C C . LEU A 1 87 ? -0.412 -7.590 8.984 1.00 94.81 87 LEU A C 1
ATOM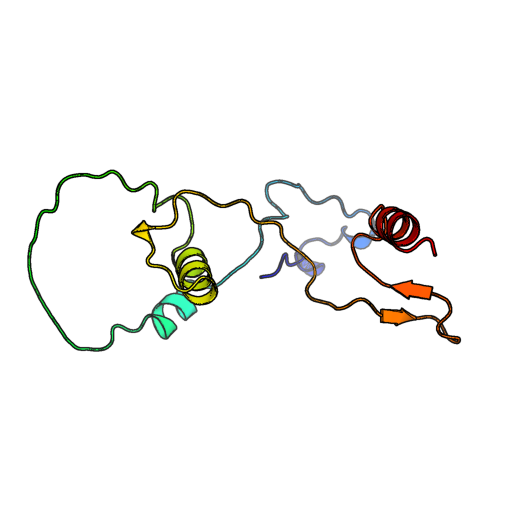 692 O O . LEU A 1 87 ? 0.354 -6.887 9.641 1.00 94.81 87 LEU A O 1
ATOM 696 N N . HIS A 1 88 ? -0.313 -7.728 7.666 1.00 95.25 88 HIS A N 1
ATOM 697 C CA . HIS A 1 88 ? 0.734 -7.117 6.863 1.00 95.25 88 HIS A CA 1
ATOM 698 C C . HIS A 1 88 ? 0.134 -6.040 5.965 1.00 95.25 88 HIS A C 1
ATOM 700 O O . HIS A 1 88 ? -0.895 -6.250 5.321 1.00 95.25 88 HIS A O 1
ATOM 706 N N . LEU A 1 89 ? 0.796 -4.886 5.880 1.00 95.50 89 LEU A N 1
ATOM 707 C CA . LEU A 1 89 ? 0.429 -3.872 4.900 1.00 95.50 89 LEU A CA 1
ATOM 708 C C . LEU A 1 89 ? 0.889 -4.336 3.516 1.00 95.50 89 LEU A C 1
ATOM 710 O O . LEU A 1 89 ? 2.061 -4.657 3.314 1.00 95.50 89 LEU A O 1
ATOM 714 N N . ALA A 1 90 ? -0.031 -4.332 2.559 1.00 96.19 90 ALA A N 1
ATOM 715 C CA . ALA A 1 90 ? 0.242 -4.652 1.169 1.00 96.19 90 ALA A CA 1
ATOM 716 C C . ALA A 1 90 ? -0.200 -3.504 0.266 1.00 96.19 90 ALA A C 1
ATOM 718 O O . ALA A 1 90 ? -1.157 -2.787 0.565 1.00 96.19 90 ALA A O 1
ATOM 719 N N . ASP A 1 91 ? 0.500 -3.347 -0.855 1.00 96.31 91 ASP A N 1
ATOM 720 C CA . ASP A 1 91 ? 0.022 -2.485 -1.925 1.00 96.31 91 ASP A CA 1
ATOM 721 C C . ASP A 1 91 ? -1.298 -3.038 -2.489 1.00 96.31 91 ASP A C 1
ATOM 723 O O . ASP A 1 91 ? -1.457 -4.251 -2.650 1.00 96.31 91 ASP A O 1
ATOM 727 N N . THR A 1 92 ? -2.236 -2.133 -2.760 1.00 96.62 92 THR A N 1
ATOM 728 C CA . THR A 1 92 ? -3.549 -2.439 -3.351 1.00 96.62 92 THR A CA 1
ATOM 729 C C . THR A 1 92 ? -3.538 -2.315 -4.871 1.00 96.62 92 THR A C 1
ATOM 731 O O . THR A 1 92 ? -4.480 -2.764 -5.522 1.00 96.62 92 THR A O 1
ATOM 734 N N . GLN A 1 93 ? -2.481 -1.730 -5.447 1.00 97.06 93 GLN A N 1
ATOM 735 C CA . GLN A 1 93 ? -2.293 -1.675 -6.890 1.00 97.06 93 GLN A CA 1
ATOM 736 C C . GLN A 1 93 ? -2.037 -3.092 -7.445 1.00 97.06 93 GLN A C 1
ATOM 738 O O . GLN A 1 93 ? -1.083 -3.751 -7.019 1.00 97.06 93 GLN A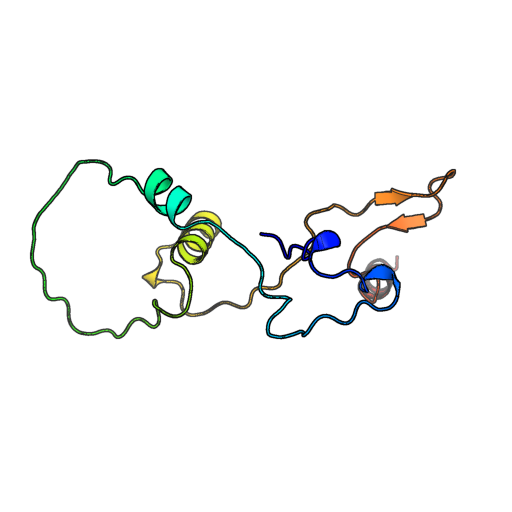 O 1
ATOM 743 N N . PRO A 1 94 ? -2.858 -3.583 -8.396 1.00 97.38 94 PRO A N 1
ATOM 744 C CA . PRO A 1 94 ? -2.652 -4.896 -9.000 1.00 97.38 94 PRO A CA 1
ATOM 745 C C . PRO A 1 94 ? -1.358 -4.981 -9.816 1.00 97.38 94 PRO A C 1
ATOM 747 O O . PRO A 1 94 ? -0.879 -3.985 -10.364 1.00 97.38 94 PRO A O 1
ATOM 750 N N . ALA A 1 95 ? -0.833 -6.202 -9.949 1.00 97.62 95 ALA A N 1
ATOM 751 C CA . ALA A 1 95 ? 0.265 -6.496 -10.860 1.00 97.62 95 ALA A CA 1
ATOM 752 C C . ALA A 1 95 ? -0.149 -6.237 -12.317 1.00 97.62 95 ALA A C 1
ATOM 754 O O . ALA A 1 95 ? -1.266 -6.571 -12.717 1.00 97.62 95 ALA A O 1
ATOM 755 N N . THR A 1 96 ? 0.746 -5.654 -13.110 1.00 97.81 96 THR A N 1
ATOM 756 C CA . THR A 1 96 ? 0.487 -5.279 -14.510 1.00 97.81 96 THR A CA 1
ATOM 757 C C . THR A 1 96 ? 1.712 -5.522 -15.386 1.00 97.81 96 THR A C 1
ATOM 759 O O . THR A 1 96 ? 2.838 -5.574 -14.887 1.00 97.81 96 THR A O 1
ATOM 762 N N . LEU A 1 97 ? 1.497 -5.684 -16.694 1.00 98.31 97 LEU A N 1
ATOM 763 C CA . LEU A 1 97 ? 2.577 -5.614 -17.675 1.00 98.31 97 LEU A CA 1
ATOM 764 C C . LEU A 1 9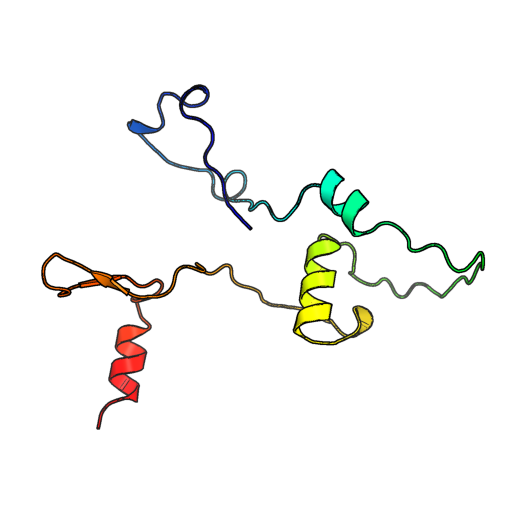7 ? 2.881 -4.152 -18.009 1.00 98.31 97 LEU A C 1
ATOM 766 O O . LEU A 1 97 ? 1.994 -3.297 -17.975 1.00 98.31 97 LEU A O 1
ATOM 770 N N . GLY A 1 98 ? 4.138 -3.866 -18.322 1.00 97.50 98 GLY A N 1
ATOM 771 C CA . GLY A 1 98 ? 4.597 -2.527 -18.659 1.00 97.50 98 GLY A CA 1
ATOM 772 C C . GLY A 1 98 ? 5.751 -2.522 -19.653 1.00 97.50 98 GLY A C 1
ATOM 773 O O . GLY A 1 98 ? 6.245 -3.563 -20.074 1.00 97.50 98 GLY A O 1
ATOM 774 N N . GLY A 1 99 ? 6.187 -1.319 -20.027 1.00 97.44 99 GLY A N 1
ATOM 775 C CA . GLY A 1 99 ? 7.089 -1.105 -21.163 1.00 97.44 99 GLY A CA 1
ATOM 776 C C . GLY A 1 99 ? 6.316 -0.869 -22.462 1.00 97.44 99 GLY A C 1
ATOM 777 O O . GLY A 1 99 ? 5.143 -1.214 -22.569 1.00 97.44 99 GLY A O 1
ATOM 778 N N . ALA A 1 100 ? 6.965 -0.257 -23.456 1.00 97.19 100 ALA A N 1
ATOM 779 C CA . ALA A 1 100 ? 6.322 0.080 -24.733 1.00 97.19 100 ALA A CA 1
ATOM 780 C C . ALA A 1 100 ? 5.812 -1.159 -25.493 1.00 97.19 100 ALA A C 1
ATOM 782 O O . ALA A 1 100 ? 4.899 -1.046 -26.307 1.00 97.19 100 ALA A O 1
ATOM 783 N N . LEU A 1 101 ? 6.410 -2.319 -25.214 1.00 97.94 101 LEU A N 1
ATOM 784 C CA . LEU A 1 101 ? 6.085 -3.615 -25.804 1.00 97.94 101 LEU A CA 1
ATOM 785 C C . LEU A 1 101 ? 5.533 -4.616 -24.773 1.00 97.94 101 LEU A C 1
ATOM 787 O O . LEU A 1 101 ? 5.550 -5.812 -25.039 1.00 97.94 101 LEU A O 1
ATOM 791 N N . GLU A 1 102 ? 5.094 -4.150 -23.597 1.00 97.06 102 GLU A N 1
ATOM 792 C CA . GLU A 1 102 ? 4.585 -5.008 -22.507 1.00 97.06 102 GLU A CA 1
ATOM 793 C C . GLU A 1 102 ? 5.579 -6.097 -22.042 1.00 97.06 102 GLU A C 1
ATOM 795 O O . GLU A 1 102 ? 5.200 -7.168 -21.574 1.00 97.06 102 GLU A O 1
ATOM 800 N N . GLU A 1 103 ? 6.878 -5.821 -22.165 1.00 97.75 103 GLU A N 1
ATOM 801 C CA . GLU A 1 103 ? 7.961 -6.777 -21.900 1.00 97.75 103 GLU A CA 1
ATOM 802 C C . GLU A 1 103 ? 8.375 -6.866 -20.419 1.00 97.75 103 GLU A C 1
ATOM 804 O O . GLU A 1 103 ? 9.147 -7.750 -20.042 1.00 97.75 103 GLU A O 1
ATOM 809 N N . PHE A 1 104 ? 7.869 -5.973 -19.562 1.00 98.31 104 PHE A N 1
ATOM 810 C CA . PHE A 1 104 ? 8.182 -5.941 -18.133 1.00 98.31 104 PHE A CA 1
ATOM 811 C C . PHE A 1 104 ? 6.983 -6.322 -17.269 1.00 98.31 104 PHE A C 1
ATOM 813 O O . PHE A 1 104 ? 5.841 -6.011 -17.593 1.00 98.31 104 PHE A O 1
ATOM 820 N N . ILE A 1 105 ? 7.257 -6.929 -16.111 1.00 97.88 105 ILE A N 1
ATOM 821 C CA . ILE A 1 105 ? 6.258 -7.224 -15.079 1.00 97.88 105 ILE A CA 1
ATOM 822 C C . ILE A 1 105 ? 6.422 -6.217 -13.939 1.00 97.88 105 ILE A C 1
ATOM 824 O O . ILE A 1 105 ? 7.469 -6.167 -13.290 1.00 97.88 105 ILE A O 1
ATOM 828 N N . PHE A 1 106 ? 5.375 -5.445 -13.657 1.00 98.00 106 PHE A N 1
ATOM 829 C CA . PHE A 1 106 ? 5.294 -4.550 -12.506 1.00 98.00 106 PHE A CA 1
ATOM 830 C C . PHE A 1 106 ? 4.392 -5.179 -11.450 1.00 98.00 106 PHE A C 1
ATOM 832 O O . PHE A 1 106 ? 3.171 -5.206 -11.589 1.00 98.00 106 PHE A O 1
ATOM 839 N N . SER A 1 107 ? 4.994 -5.711 -10.390 1.00 97.50 107 SER A N 1
ATOM 840 C CA . SER A 1 107 ? 4.271 -6.331 -9.279 1.00 97.50 107 SER A CA 1
ATOM 841 C C . SER A 1 107 ? 5.032 -6.137 -7.971 1.00 97.50 107 SER A C 1
ATOM 843 O O . SER A 1 107 ? 6.266 -6.188 -7.973 1.00 97.50 107 SER A O 1
ATOM 845 N N . PRO A 1 108 ? 4.340 -5.990 -6.829 1.00 96.88 108 PRO A N 1
ATOM 846 C CA . PRO A 1 108 ? 4.981 -6.148 -5.532 1.00 96.88 108 PRO A CA 1
ATOM 847 C C . PRO A 1 108 ? 5.447 -7.603 -5.328 1.00 96.88 108 PRO A C 1
ATOM 849 O O . PRO A 1 108 ? 4.892 -8.533 -5.917 1.00 96.88 108 PRO A O 1
ATOM 852 N N . ARG A 1 109 ? 6.433 -7.798 -4.438 1.00 96.38 109 ARG A N 1
ATOM 853 C CA . ARG A 1 109 ? 6.878 -9.110 -3.911 1.00 96.38 109 ARG A CA 1
ATOM 854 C C . ARG A 1 109 ? 7.424 -10.108 -4.950 1.00 96.38 109 ARG A C 1
ATOM 856 O O . ARG A 1 109 ? 7.399 -11.309 -4.696 1.00 96.38 109 ARG A O 1
ATOM 863 N N . LEU A 1 110 ? 7.928 -9.635 -6.097 1.00 96.88 110 LEU A N 1
ATOM 864 C CA . LEU A 1 110 ? 8.542 -10.506 -7.117 1.00 96.88 110 LEU A CA 1
ATOM 865 C C . LEU A 1 110 ? 9.643 -11.394 -6.519 1.00 96.88 110 LEU A C 1
ATOM 867 O O . LEU A 1 110 ? 9.647 -12.605 -6.739 1.00 96.88 110 LEU A O 1
ATOM 871 N N . ASP A 1 111 ? 10.516 -10.794 -5.710 1.00 95.94 111 ASP A N 1
ATOM 872 C CA . ASP A 1 111 ? 11.443 -11.518 -4.846 1.00 95.94 111 ASP A CA 1
ATOM 873 C C . ASP A 1 111 ? 10.704 -11.968 -3.565 1.00 95.94 111 ASP A C 1
ATOM 875 O O . ASP A 1 111 ? 10.260 -11.130 -2.779 1.00 95.94 111 ASP A O 1
ATOM 879 N N . ASN A 1 112 ? 10.450 -13.254 -3.311 1.00 95.19 112 ASN A N 1
ATOM 880 C CA . ASN A 1 112 ? 10.813 -14.440 -4.100 1.00 95.19 112 ASN A CA 1
ATOM 881 C C . ASN A 1 112 ? 9.590 -15.175 -4.686 1.00 95.19 112 ASN A C 1
ATOM 883 O O . ASN A 1 112 ? 9.664 -16.361 -5.013 1.00 95.19 112 ASN A O 1
ATOM 887 N N . GLN A 1 113 ? 8.433 -14.508 -4.784 1.00 95.75 113 GLN A N 1
ATOM 888 C CA . GLN A 1 113 ? 7.183 -15.161 -5.194 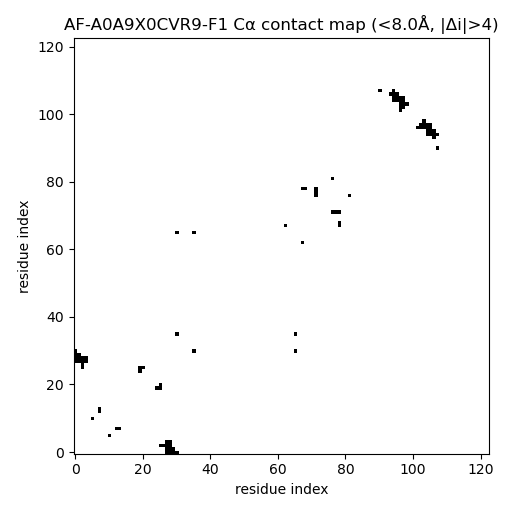1.00 95.75 113 GLN A CA 1
ATOM 889 C C . GLN A 1 113 ? 7.232 -15.696 -6.626 1.00 95.75 113 GLN A C 1
ATOM 891 O O . GLN A 1 113 ? 6.632 -16.737 -6.888 1.00 95.75 113 GLN A O 1
ATOM 896 N N . VAL A 1 114 ? 7.977 -15.052 -7.532 1.00 96.06 114 VAL A N 1
ATOM 897 C CA . VAL A 1 114 ? 8.138 -15.551 -8.909 1.00 96.06 114 VAL A CA 1
ATOM 898 C C . VAL A 1 114 ? 8.834 -16.906 -8.916 1.00 96.06 114 VAL A C 1
ATOM 900 O O . VAL A 1 114 ? 8.362 -17.829 -9.572 1.00 96.06 114 VAL A O 1
ATOM 903 N N . SER A 1 115 ? 9.915 -17.062 -8.150 1.00 96.62 115 SER A N 1
ATOM 904 C CA . SER A 1 115 ? 10.626 -18.340 -8.064 1.00 96.62 115 SER A CA 1
ATOM 905 C C . SER A 1 115 ? 9.742 -19.428 -7.461 1.00 96.62 115 SER A C 1
ATOM 907 O O . SER A 1 115 ? 9.707 -20.539 -7.983 1.00 96.62 115 SER A O 1
ATOM 909 N N . CYS A 1 116 ? 8.989 -19.109 -6.401 1.00 96.94 116 CYS A N 1
ATOM 910 C CA . CYS A 1 116 ? 8.041 -20.045 -5.793 1.00 96.94 116 CYS A CA 1
ATOM 911 C C . CYS A 1 116 ? 6.955 -20.484 -6.783 1.00 96.94 116 CYS A C 1
ATOM 913 O O . CYS A 1 116 ? 6.650 -21.671 -6.868 1.00 96.94 116 CYS A O 1
ATOM 915 N N . TYR A 1 117 ? 6.398 -19.539 -7.545 1.00 96.38 117 TYR A N 1
ATOM 916 C CA . TYR A 1 117 ? 5.405 -19.828 -8.575 1.00 96.38 117 TYR A CA 1
ATOM 917 C C . TYR A 1 117 ? 5.984 -20.726 -9.673 1.00 96.38 117 TYR A C 1
ATOM 919 O O . TYR A 1 117 ? 5.434 -21.789 -9.942 1.00 96.38 117 TYR A O 1
ATOM 927 N N . CYS A 1 118 ? 7.129 -20.351 -10.254 1.00 96.00 118 CYS A N 1
ATOM 928 C CA . CYS A 1 118 ? 7.781 -21.134 -11.303 1.00 96.00 118 CYS A CA 1
ATOM 929 C C . CYS A 1 118 ? 8.166 -22.539 -10.829 1.00 96.00 118 CYS A C 1
ATOM 931 O O . CYS A 1 118 ? 8.098 -23.470 -11.620 1.00 96.00 118 CYS A O 1
ATOM 933 N N . ALA A 1 119 ? 8.556 -22.699 -9.560 1.00 96.12 119 ALA A N 1
ATOM 934 C CA . ALA A 1 119 ? 8.866 -24.001 -8.977 1.00 96.12 119 ALA A CA 1
ATOM 935 C C . ALA A 1 119 ? 7.622 -24.883 -8.778 1.00 96.12 119 ALA A C 1
ATOM 937 O O . ALA A 1 119 ? 7.726 -26.103 -8.877 1.00 96.12 119 ALA A O 1
ATOM 938 N N . LEU A 1 120 ? 6.461 -24.284 -8.495 1.00 96.06 120 LEU A N 1
ATOM 939 C CA . LEU A 1 120 ? 5.200 -25.006 -8.310 1.00 96.06 120 LEU A CA 1
ATOM 940 C C . LEU A 1 120 ? 4.537 -25.378 -9.644 1.00 96.06 120 LEU A C 1
ATOM 942 O O . LEU A 1 120 ? 3.978 -26.462 -9.763 1.00 96.06 120 LEU A O 1
ATOM 946 N N . GLU A 1 121 ? 4.614 -24.492 -10.638 1.00 94.38 121 GLU A N 1
ATOM 947 C CA . GLU A 1 121 ? 3.944 -24.633 -11.940 1.00 94.38 121 GLU A CA 1
ATOM 948 C C . GLU A 1 121 ? 4.735 -25.503 -12.936 1.00 94.38 121 GLU A C 1
ATOM 950 O O . GLU A 1 121 ? 4.330 -25.633 -14.0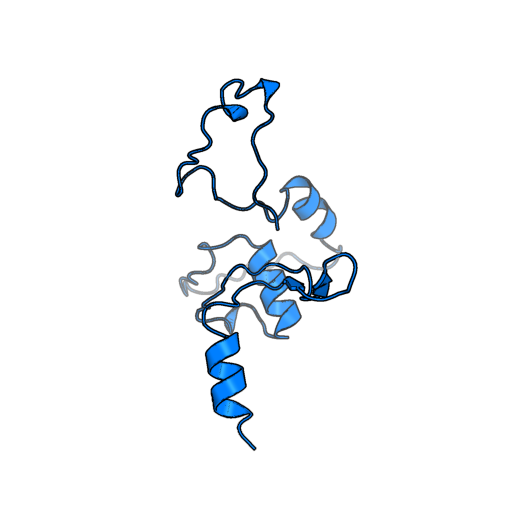91 1.00 94.38 121 GLU A O 1
ATOM 955 N N . VAL A 1 122 ? 5.865 -26.103 -12.530 1.00 77.00 122 VAL A N 1
ATOM 956 C CA . VAL A 1 122 ? 6.646 -26.995 -13.404 1.00 77.00 122 VAL A CA 1
ATOM 957 C C . VAL A 1 122 ? 5.753 -28.146 -13.879 1.00 77.00 122 VAL A C 1
ATOM 959 O O . VAL A 1 122 ? 5.447 -29.067 -13.123 1.00 77.00 122 VAL A O 1
ATOM 962 N N . LYS A 1 123 ? 5.338 -28.067 -15.144 1.00 56.59 123 LYS A N 1
ATOM 963 C CA . LYS A 1 123 ? 4.698 -29.145 -15.900 1.00 56.59 123 LYS A CA 1
ATOM 964 C C . LYS A 1 123 ? 5.729 -30.102 -16.472 1.00 56.59 123 LYS A C 1
ATOM 966 O O . LYS A 1 123 ? 6.768 -29.612 -16.971 1.00 56.59 123 LYS A O 1
#

Radius of gyration: 22.3 Å; Cα contacts (8 Å, |Δi|>4): 48; chains: 1; bounding box: 52×52×62 Å

pLDDT: mean 84.38, std 20.24, range [29.05, 98.31]

Secondary structure (DSSP, 8-state):
-B-PPPPGGG-GGGGT-----TTTS-PPB---HHHHHHHT---S--------------STTSS-HHHHHHHHHHHT--GGG-----------SPPEEESTTS-EEE-TTHHHHHHHHHHHS--

Solvent-accessible surface area (backbone atoms only — not comparable to full-atom values): 8540 Å² total; per-residue (Å²): 113,48,65,75,81,80,58,52,94,84,41,76,58,47,86,84,58,79,77,78,51,77,75,80,58,57,63,62,48,75,81,52,73,69,58,51,58,62,73,63,52,77,74,91,72,90,76,95,71,94,69,93,70,78,90,70,82,68,78,70,82,80,58,61,68,67,60,55,51,54,49,27,63,74,70,71,46,62,74,88,74,64,85,79,86,91,86,80,92,73,82,85,74,74,69,43,70,32,68,101,78,54,81,38,82,49,56,85,62,50,81,62,48,52,61,54,49,58,67,68,66,65,126

InterPro domains:
  IPR001948 Peptidase M18 [PF02127] (1-121)
  IPR001948 Peptidase M18 [PTHR28570] (1-121)
  IPR023358 Peptidase M18, domain 2 [G3DSA:2.30.250.10] (1-94)